Protein AF-A0A368HIF9-F1 (afdb_monomer_lite)

Sequence (87 aa):
MDAIADLYHHNGLRLQADPDSALYAAHHARLQQAVHDLATRRDEALADPKLALPAAQVLHSMQNHWSGLTVFVEHPWVPMDNNPKGF

Radius of gyration: 14.83 Å; chains: 1; bounding box: 30×33×42 Å

Secondary structure (DSSP, 8-state):
--HHHHHHHHHHHHHHS-TTSHHHHHHHHHHHHHHHHHHHHHHHHHH-TTS-HHHHHHHHHHHHTHHHHHHHHH-TTS-S-------

Organism: NCBI:txid163359

Structure (mmCIF, N/CA/C/O backbone):
data_AF-A0A368HIF9-F1
#
_entry.id   AF-A0A368HIF9-F1
#
loop_
_atom_site.group_PDB
_atom_site.id
_atom_site.type_symbol
_atom_site.label_atom_id
_atom_site.label_alt_id
_atom_site.label_comp_id
_atom_site.label_asym_id
_atom_site.label_entity_id
_atom_site.label_seq_id
_atom_site.pdbx_PDB_ins_code
_atom_site.Cartn_x
_atom_site.Cartn_y
_atom_site.Cartn_z
_atom_site.occupancy
_atom_site.B_iso_or_equiv
_atom_site.auth_seq_id
_atom_site.auth_comp_id
_atom_site.auth_asym_id
_atom_site.auth_atom_id
_atom_site.pdbx_PDB_model_num
ATOM 1 N N . MET A 1 1 ? 4.893 -12.008 8.900 1.00 52.41 1 MET A N 1
ATOM 2 C CA . MET A 1 1 ? 5.461 -11.062 7.921 1.00 52.41 1 MET A CA 1
ATOM 3 C C . MET A 1 1 ? 4.736 -9.743 8.073 1.00 52.41 1 MET A C 1
ATOM 5 O O . MET A 1 1 ? 3.544 -9.756 8.367 1.00 52.41 1 MET A O 1
ATOM 9 N N . ASP A 1 2 ? 5.474 -8.645 7.993 1.00 79.88 2 ASP A N 1
ATOM 10 C CA . ASP A 1 2 ? 4.948 -7.291 8.136 1.00 79.88 2 ASP A CA 1
ATOM 11 C C . ASP A 1 2 ? 4.278 -6.875 6.815 1.00 79.88 2 ASP A C 1
ATOM 13 O O . ASP A 1 2 ? 4.946 -6.745 5.792 1.00 79.88 2 ASP A O 1
ATOM 17 N N . ALA A 1 3 ? 2.950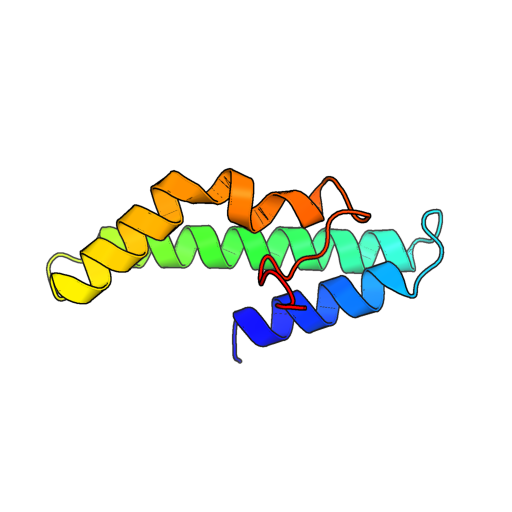 -6.719 6.830 1.00 80.88 3 ALA A N 1
ATOM 18 C CA . ALA A 1 3 ? 2.154 -6.464 5.627 1.00 80.88 3 ALA A CA 1
ATOM 19 C C . ALA A 1 3 ? 2.541 -5.156 4.920 1.00 80.88 3 ALA A C 1
ATOM 21 O O . ALA A 1 3 ? 2.405 -5.047 3.703 1.00 80.88 3 ALA A O 1
ATOM 22 N N . ILE A 1 4 ? 3.035 -4.170 5.673 1.00 86.44 4 ILE A N 1
ATOM 23 C CA . ILE A 1 4 ? 3.484 -2.900 5.110 1.00 86.44 4 ILE A CA 1
ATOM 24 C C . ILE A 1 4 ? 4.846 -3.081 4.437 1.00 86.44 4 ILE A C 1
ATOM 26 O O . ILE A 1 4 ? 5.038 -2.608 3.318 1.00 86.44 4 ILE A O 1
ATOM 30 N N . ALA A 1 5 ? 5.767 -3.825 5.056 1.00 88.06 5 ALA A N 1
ATOM 31 C CA . ALA A 1 5 ? 7.066 -4.126 4.453 1.00 88.06 5 ALA A CA 1
ATOM 32 C C . ALA A 1 5 ? 6.929 -4.870 3.111 1.00 88.06 5 ALA A C 1
ATOM 34 O O . ALA A 1 5 ? 7.634 -4.544 2.153 1.00 88.06 5 ALA A O 1
ATOM 35 N N . ASP A 1 6 ? 5.983 -5.809 3.013 1.00 89.12 6 ASP A N 1
ATOM 36 C CA . ASP A 1 6 ? 5.707 -6.548 1.773 1.00 89.12 6 ASP A CA 1
ATOM 37 C C . ASP A 1 6 ? 5.206 -5.622 0.645 1.00 89.12 6 ASP A C 1
ATOM 39 O O . ASP A 1 6 ? 5.609 -5.778 -0.512 1.00 89.12 6 ASP A O 1
ATOM 43 N N . LEU A 1 7 ? 4.382 -4.615 0.969 1.00 92.12 7 LEU A N 1
ATOM 44 C CA . LEU A 1 7 ? 3.937 -3.602 0.004 1.00 92.12 7 LEU A CA 1
ATOM 45 C C . LEU A 1 7 ? 5.114 -2.785 -0.542 1.00 92.12 7 LEU A C 1
ATOM 47 O O . LEU A 1 7 ? 5.248 -2.654 -1.762 1.00 92.12 7 LEU A O 1
ATOM 51 N N . TYR A 1 8 ? 5.994 -2.286 0.334 1.00 92.38 8 TYR A N 1
ATOM 52 C CA . TYR A 1 8 ? 7.195 -1.553 -0.090 1.00 92.38 8 TYR A CA 1
ATOM 53 C C . TYR A 1 8 ? 8.107 -2.414 -0.959 1.00 92.38 8 TYR A C 1
ATOM 55 O O . TYR A 1 8 ? 8.619 -1.944 -1.976 1.00 92.38 8 TYR A O 1
ATOM 63 N N . HIS A 1 9 ? 8.290 -3.680 -0.582 1.00 93.69 9 HIS A N 1
ATOM 64 C CA . HIS A 1 9 ? 9.133 -4.609 -1.317 1.00 93.69 9 HIS A CA 1
ATOM 65 C C . HIS A 1 9 ? 8.615 -4.841 -2.741 1.00 93.69 9 HIS A C 1
ATOM 67 O O . HIS A 1 9 ? 9.356 -4.651 -3.707 1.00 93.69 9 HIS A O 1
ATOM 73 N N . HIS A 1 10 ? 7.335 -5.190 -2.896 1.00 94.75 10 HIS A N 1
ATOM 74 C CA . HIS A 1 10 ? 6.756 -5.453 -4.215 1.00 94.75 10 HIS A CA 1
ATOM 75 C C . HIS A 1 10 ? 6.614 -4.191 -5.065 1.00 94.75 10 HIS A C 1
ATOM 77 O O . HIS A 1 10 ? 6.849 -4.251 -6.272 1.00 94.75 10 HIS A O 1
ATOM 83 N N . ASN A 1 11 ? 6.307 -3.043 -4.457 1.00 95.62 11 ASN A N 1
ATOM 84 C CA . ASN A 1 11 ? 6.299 -1.779 -5.1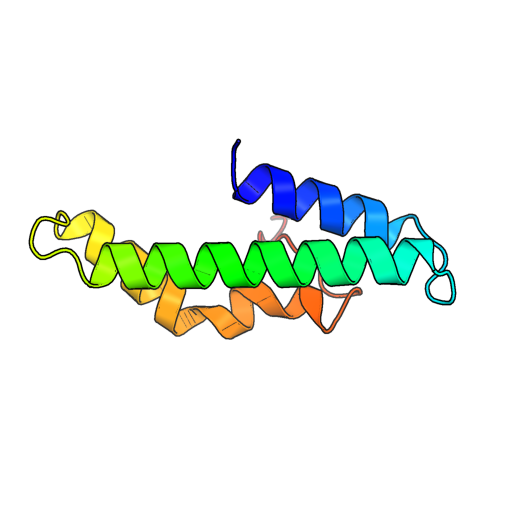83 1.00 95.62 11 ASN A CA 1
ATOM 85 C C . ASN A 1 11 ? 7.707 -1.408 -5.677 1.00 95.62 11 ASN A C 1
ATOM 87 O O . ASN A 1 11 ? 7.870 -1.065 -6.844 1.00 95.62 11 ASN A O 1
ATOM 91 N N . GLY A 1 12 ? 8.735 -1.549 -4.833 1.00 94.75 12 GLY A N 1
ATOM 92 C CA . GLY A 1 12 ? 10.124 -1.288 -5.213 1.00 94.75 12 GLY A CA 1
ATOM 93 C C . GLY A 1 12 ? 10.618 -2.201 -6.336 1.00 94.75 12 GLY A C 1
ATOM 94 O O . GLY A 1 12 ? 11.218 -1.717 -7.292 1.00 94.75 12 GLY A O 1
ATOM 95 N N . LEU A 1 13 ? 10.317 -3.501 -6.261 1.00 95.56 13 LEU A N 1
ATOM 96 C CA . LEU A 1 13 ? 10.658 -4.457 -7.319 1.00 95.56 13 LEU A CA 1
ATOM 97 C C . LEU A 1 13 ? 9.936 -4.149 -8.634 1.00 95.56 13 LEU A C 1
ATOM 99 O O . LEU A 1 13 ? 10.556 -4.186 -9.695 1.00 95.56 13 LEU A O 1
ATOM 103 N N . ARG A 1 14 ? 8.648 -3.786 -8.574 1.00 96.06 14 ARG A N 1
ATOM 104 C CA . ARG A 1 14 ? 7.887 -3.364 -9.756 1.00 96.06 14 ARG A CA 1
ATOM 105 C C . ARG A 1 14 ? 8.522 -2.143 -10.425 1.00 96.06 14 ARG A C 1
ATOM 107 O O . ARG A 1 14 ? 8.639 -2.126 -11.640 1.00 96.06 14 ARG A O 1
ATOM 114 N N . LEU A 1 15 ? 8.944 -1.144 -9.648 1.00 95.25 15 LEU A N 1
ATOM 115 C CA . LEU A 1 15 ? 9.542 0.090 -10.175 1.00 95.25 15 LEU A CA 1
ATOM 116 C C . LEU A 1 15 ? 10.950 -0.103 -10.766 1.00 95.25 15 LEU A C 1
ATOM 118 O O . LEU A 1 15 ? 11.400 0.742 -11.532 1.00 95.25 15 LEU A O 1
ATOM 122 N N . GLN A 1 16 ? 11.645 -1.188 -10.414 1.00 95.88 16 GLN A N 1
ATOM 123 C CA . GLN A 1 16 ? 12.948 -1.546 -10.992 1.00 95.88 16 GLN A CA 1
ATOM 124 C C . GLN A 1 16 ? 12.828 -2.372 -12.279 1.00 95.88 16 GLN A C 1
ATOM 126 O O . GLN A 1 16 ? 13.801 -2.486 -13.023 1.00 95.88 16 GLN A O 1
ATOM 131 N N . ALA A 1 17 ? 11.665 -2.978 -12.526 1.00 95.12 17 ALA A N 1
ATOM 132 C CA . ALA A 1 17 ? 11.418 -3.795 -13.703 1.00 95.12 17 ALA A CA 1
ATOM 133 C C . ALA A 1 17 ? 10.994 -2.938 -14.905 1.00 95.12 17 ALA A C 1
ATOM 135 O O . ALA A 1 17 ? 10.365 -1.891 -14.754 1.00 95.12 17 ALA A O 1
ATOM 136 N N . ASP A 1 18 ? 11.296 -3.426 -16.109 1.00 95.12 18 ASP A N 1
ATOM 137 C CA . ASP A 1 18 ? 10.777 -2.849 -17.350 1.00 95.12 18 ASP A CA 1
ATOM 138 C C . ASP A 1 18 ? 9.234 -2.957 -17.366 1.00 95.12 18 ASP A C 1
ATOM 140 O O . ASP A 1 18 ? 8.730 -4.070 -17.167 1.00 95.12 18 ASP A O 1
ATOM 144 N N . PRO A 1 19 ? 8.481 -1.858 -17.581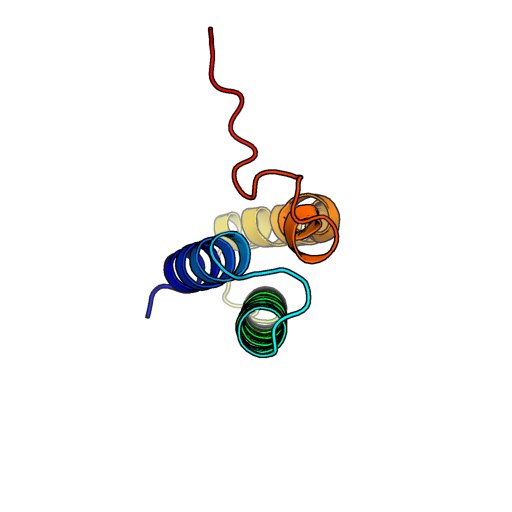 1.00 92.75 19 PRO A N 1
ATOM 145 C CA . PRO A 1 19 ? 7.015 -1.853 -17.554 1.00 92.75 19 PRO A CA 1
ATOM 146 C C . PRO A 1 19 ? 6.333 -2.868 -18.478 1.00 92.75 19 PRO A C 1
ATOM 148 O O . PRO A 1 19 ? 5.256 -3.358 -18.136 1.00 92.75 19 PRO A O 1
ATOM 151 N N . ASP A 1 20 ? 6.961 -3.223 -19.600 1.00 95.06 20 ASP A N 1
ATOM 152 C CA . ASP A 1 20 ? 6.414 -4.168 -20.581 1.00 95.06 20 ASP A CA 1
ATOM 153 C C . ASP A 1 20 ? 6.840 -5.621 -20.295 1.00 95.06 20 ASP A C 1
ATOM 155 O O . ASP A 1 20 ? 6.476 -6.559 -21.011 1.00 95.06 20 ASP A O 1
ATOM 159 N N . SER A 1 21 ? 7.613 -5.846 -19.228 1.00 97.00 21 SER A N 1
ATOM 160 C CA . SER A 1 21 ? 8.107 -7.172 -18.867 1.00 97.00 21 SER A CA 1
ATOM 161 C C . SER A 1 21 ? 7.108 -7.994 -18.050 1.00 97.00 21 SER A C 1
ATOM 163 O O . SER A 1 21 ? 6.360 -7.501 -17.202 1.00 97.00 21 SER A O 1
ATOM 165 N N . ALA A 1 22 ? 7.193 -9.317 -18.204 1.00 96.94 22 ALA A N 1
ATOM 166 C CA . ALA A 1 22 ? 6.481 -10.259 -17.341 1.00 96.94 22 ALA A CA 1
ATOM 167 C C . ALA A 1 22 ? 6.868 -10.112 -15.854 1.00 96.94 22 ALA A C 1
ATOM 169 O O . ALA A 1 22 ? 6.063 -10.411 -14.972 1.00 96.94 22 ALA A O 1
ATOM 170 N N . LEU A 1 23 ? 8.086 -9.633 -15.567 1.00 96.56 23 LEU A N 1
ATOM 171 C CA . LEU A 1 23 ? 8.554 -9.382 -14.206 1.00 96.56 23 LEU A CA 1
ATOM 172 C C . LEU A 1 23 ? 7.789 -8.222 -13.558 1.00 96.56 23 LEU A C 1
ATOM 174 O O . LEU A 1 23 ? 7.335 -8.347 -12.419 1.00 96.56 23 LEU A O 1
ATOM 178 N N . TYR A 1 24 ? 7.584 -7.129 -14.299 1.00 97.12 24 TYR A N 1
ATOM 179 C CA . TYR A 1 24 ? 6.738 -6.025 -13.853 1.00 97.12 24 TYR A CA 1
ATOM 180 C C . TYR A 1 24 ? 5.318 -6.511 -13.574 1.00 97.12 24 TYR A C 1
ATOM 182 O O . TYR A 1 24 ? 4.794 -6.270 -12.486 1.00 97.12 24 TYR A O 1
ATOM 190 N N . ALA A 1 25 ? 4.721 -7.255 -14.512 1.00 96.94 25 ALA A N 1
ATOM 191 C CA . ALA A 1 25 ? 3.370 -7.791 -14.354 1.00 96.94 25 ALA A CA 1
ATOM 192 C C . ALA A 1 25 ? 3.242 -8.681 -13.102 1.00 96.94 25 ALA A C 1
ATOM 194 O O . ALA A 1 25 ? 2.280 -8.548 -12.345 1.00 96.94 25 ALA A O 1
ATOM 195 N N . ALA A 1 26 ? 4.237 -9.532 -12.83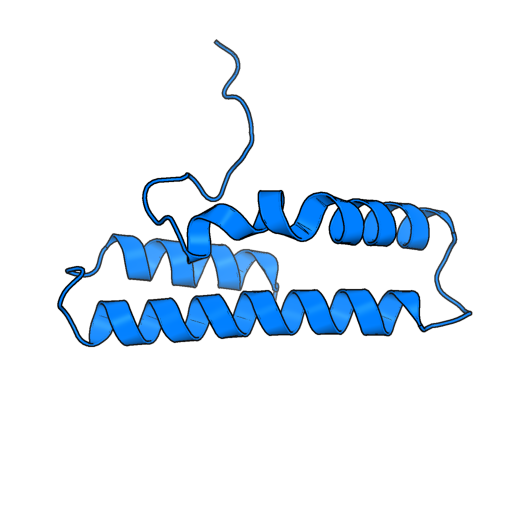1 1.00 97.56 26 ALA A N 1
ATOM 196 C CA . ALA A 1 26 ? 4.255 -10.390 -11.648 1.00 97.56 26 ALA A CA 1
ATOM 197 C C . ALA A 1 26 ? 4.337 -9.585 -10.338 1.00 97.56 26 ALA A C 1
ATOM 199 O O . ALA A 1 26 ? 3.570 -9.837 -9.404 1.00 97.56 26 ALA A O 1
ATOM 200 N N . HIS A 1 27 ? 5.231 -8.595 -10.257 1.00 97.25 27 HIS A N 1
ATOM 201 C CA . HIS A 1 27 ? 5.340 -7.738 -9.072 1.00 97.25 27 HIS A CA 1
ATOM 202 C C . HIS A 1 27 ? 4.119 -6.836 -8.887 1.00 97.25 27 HIS A C 1
ATOM 204 O O . HIS A 1 27 ? 3.688 -6.625 -7.755 1.00 97.25 27 HIS A O 1
ATOM 210 N N . HIS A 1 28 ? 3.520 -6.359 -9.979 1.00 97.12 28 HIS A N 1
ATOM 211 C CA . HIS A 1 28 ? 2.283 -5.590 -9.943 1.00 97.12 28 HIS A CA 1
ATOM 212 C C . HIS A 1 28 ? 1.106 -6.422 -9.420 1.00 97.12 28 HIS A C 1
ATOM 214 O O . HIS A 1 28 ? 0.445 -5.994 -8.476 1.00 97.12 28 HIS A O 1
ATOM 220 N N . ALA A 1 29 ? 0.906 -7.640 -9.931 1.00 97.19 29 ALA A N 1
ATOM 221 C CA . ALA A 1 29 ? -0.127 -8.547 -9.430 1.00 97.19 29 ALA A CA 1
ATOM 222 C C . ALA A 1 29 ? 0.075 -8.873 -7.942 1.00 97.19 29 ALA A C 1
ATOM 224 O O . ALA A 1 29 ? -0.873 -8.899 -7.156 1.00 97.19 29 ALA A O 1
ATOM 225 N N . ARG A 1 30 ? 1.330 -9.072 -7.521 1.00 96.81 30 ARG A N 1
ATOM 226 C CA . ARG A 1 30 ? 1.645 -9.341 -6.116 1.00 96.81 30 ARG A CA 1
ATOM 227 C C . ARG A 1 30 ? 1.375 -8.135 -5.215 1.00 96.81 30 ARG A C 1
ATOM 229 O O . ARG A 1 30 ? 0.868 -8.316 -4.110 1.00 96.81 30 ARG A O 1
ATOM 236 N N . LEU A 1 31 ? 1.663 -6.926 -5.696 1.00 96.56 31 LEU A N 1
ATOM 237 C CA . LEU A 1 31 ? 1.322 -5.681 -5.013 1.00 96.56 31 LEU A CA 1
ATOM 238 C C . LEU A 1 31 ? -0.199 -5.518 -4.873 1.00 96.56 31 LEU A C 1
ATOM 240 O O . LEU A 1 31 ? -0.676 -5.236 -3.777 1.00 96.56 31 LEU A O 1
ATOM 244 N N . GLN A 1 32 ? -0.959 -5.751 -5.949 1.00 96.88 32 GLN A N 1
ATOM 245 C CA . GLN A 1 32 ? -2.427 -5.720 -5.924 1.00 96.88 32 GLN A CA 1
ATOM 246 C C . GLN A 1 32 ? -2.991 -6.706 -4.895 1.00 96.88 32 GLN A C 1
ATOM 248 O O . GLN A 1 32 ? -3.850 -6.333 -4.096 1.00 96.88 32 GLN A O 1
ATOM 253 N N . GLN A 1 33 ? -2.463 -7.934 -4.857 1.00 96.31 33 GLN A N 1
ATOM 254 C CA . GLN A 1 33 ? -2.876 -8.933 -3.872 1.00 96.31 33 GLN A CA 1
ATOM 255 C C . GLN A 1 33 ? -2.579 -8.478 -2.440 1.00 96.31 33 GLN A C 1
ATOM 257 O O . GLN A 1 33 ? -3.444 -8.574 -1.579 1.00 96.31 33 GLN A O 1
ATOM 262 N N . ALA A 1 34 ? -1.385 -7.944 -2.175 1.00 95.06 34 ALA A N 1
ATOM 263 C CA . ALA A 1 34 ? -1.025 -7.474 -0.839 1.00 95.06 34 ALA A CA 1
ATOM 264 C C . ALA A 1 34 ? -1.918 -6.309 -0.366 1.00 95.06 34 ALA A C 1
ATOM 266 O O . ALA A 1 34 ? -2.318 -6.267 0.798 1.00 95.06 34 ALA A O 1
ATOM 267 N N . VAL A 1 35 ? -2.282 -5.391 -1.269 1.00 96.00 35 VAL A N 1
ATOM 268 C CA . VAL A 1 35 ? -3.237 -4.309 -0.977 1.00 96.00 35 VAL A CA 1
ATOM 269 C C . VAL A 1 35 ? -4.627 -4.871 -0.677 1.00 96.00 35 VAL A C 1
ATOM 271 O O . VAL A 1 35 ? -5.258 -4.458 0.297 1.00 96.00 35 VAL A O 1
ATOM 274 N N . HIS A 1 36 ? -5.094 -5.840 -1.465 1.00 95.88 36 HIS A N 1
ATOM 275 C CA . HIS A 1 36 ? -6.374 -6.509 -1.236 1.00 95.88 36 HIS A CA 1
ATOM 276 C C . HIS A 1 36 ? -6.417 -7.250 0.111 1.00 95.88 36 HIS A C 1
ATOM 278 O O . HIS A 1 36 ? -7.379 -7.106 0.870 1.00 95.88 36 HIS A O 1
ATOM 284 N N . ASP A 1 37 ? -5.356 -7.984 0.448 1.00 95.19 37 ASP A N 1
ATOM 285 C CA . ASP A 1 37 ? -5.233 -8.699 1.720 1.00 95.19 37 ASP A CA 1
ATOM 286 C C . ASP A 1 37 ? -5.266 -7.721 2.906 1.00 95.19 37 ASP A C 1
ATOM 288 O O . ASP A 1 37 ? -5.897 -7.996 3.928 1.00 95.19 37 ASP A O 1
ATOM 292 N N . LEU A 1 38 ? -4.623 -6.554 2.778 1.00 94.62 38 LEU A N 1
ATOM 293 C CA . LEU A 1 38 ? -4.644 -5.516 3.809 1.00 94.62 38 LEU A CA 1
ATOM 294 C C . LEU A 1 38 ? -6.046 -4.911 3.991 1.00 94.62 38 LEU A C 1
ATOM 296 O O . LEU A 1 38 ? -6.466 -4.686 5.127 1.00 94.62 38 LEU A O 1
ATOM 300 N N . ALA A 1 39 ? -6.779 -4.686 2.896 1.00 95.81 39 ALA A N 1
ATOM 301 C CA . ALA A 1 39 ? -8.167 -4.223 2.952 1.00 95.81 39 ALA A CA 1
ATOM 302 C C . ALA A 1 39 ? -9.065 -5.246 3.663 1.00 95.81 39 ALA A C 1
ATOM 304 O O . ALA A 1 39 ? -9.829 -4.884 4.555 1.00 95.81 39 ALA A O 1
ATOM 305 N N . THR A 1 40 ? -8.901 -6.525 3.321 1.00 96.44 40 THR A N 1
ATOM 306 C CA . THR A 1 40 ? -9.654 -7.633 3.921 1.00 96.44 40 THR A CA 1
ATOM 307 C C . THR A 1 40 ? -9.403 -7.712 5.424 1.00 96.44 40 THR A C 1
ATOM 309 O O . THR A 1 40 ? -10.351 -7.703 6.201 1.00 96.44 40 THR A O 1
ATOM 312 N N . ARG A 1 41 ? -8.137 -7.667 5.863 1.00 95.44 41 ARG A N 1
ATOM 313 C CA . ARG A 1 41 ? -7.786 -7.679 7.297 1.00 95.44 41 ARG A CA 1
ATOM 314 C C . ARG A 1 41 ? -8.345 -6.480 8.061 1.00 95.44 41 ARG A C 1
ATOM 316 O O . ARG A 1 41 ? -8.751 -6.627 9.210 1.00 95.44 41 ARG A O 1
ATOM 323 N N . ARG A 1 42 ? -8.352 -5.290 7.448 1.00 96.19 42 ARG A N 1
ATOM 324 C CA . ARG A 1 42 ? -8.987 -4.095 8.028 1.00 96.19 42 ARG A CA 1
ATOM 325 C C . ARG A 1 42 ? -10.477 -4.344 8.253 1.00 96.19 42 ARG A C 1
ATOM 327 O O . ARG A 1 42 ? -10.976 -4.038 9.333 1.00 96.19 42 ARG A O 1
ATOM 334 N N . ASP A 1 43 ? -11.168 -4.880 7.253 1.00 97.25 43 ASP A N 1
ATOM 335 C CA . ASP A 1 43 ? -12.613 -5.111 7.318 1.00 97.25 43 ASP A CA 1
ATOM 336 C C . ASP A 1 43 ? -12.967 -6.232 8.310 1.00 97.25 43 ASP A C 1
ATOM 338 O O . ASP A 1 43 ? -13.901 -6.078 9.094 1.00 97.25 43 ASP A O 1
ATOM 342 N N . GLU A 1 44 ? -12.172 -7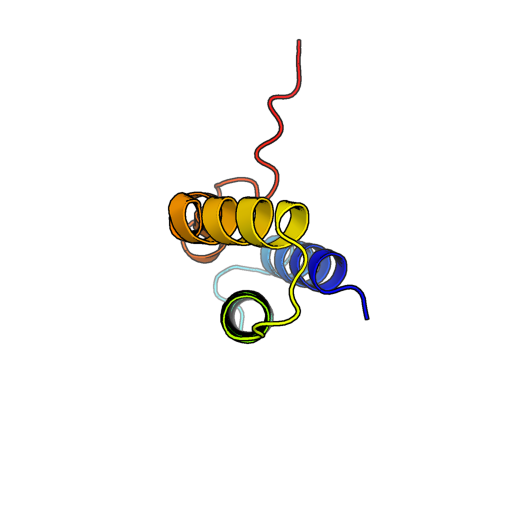.304 8.367 1.00 97.31 44 GLU A N 1
ATOM 343 C CA . GLU A 1 44 ? -12.282 -8.358 9.386 1.00 97.31 44 GLU A CA 1
ATOM 344 C C . GLU A 1 44 ? -12.082 -7.806 10.803 1.00 97.31 44 GLU A C 1
ATOM 346 O O . GLU A 1 44 ? -12.860 -8.118 11.703 1.00 97.31 44 GLU A O 1
ATOM 351 N N . ALA A 1 45 ? -11.075 -6.952 11.008 1.00 96.56 45 ALA A N 1
ATOM 352 C CA . ALA A 1 45 ? -10.824 -6.330 12.304 1.00 96.56 45 ALA A CA 1
ATOM 353 C C . ALA A 1 45 ? -11.962 -5.384 12.719 1.00 96.56 45 ALA A C 1
ATOM 355 O O . ALA A 1 45 ? -12.365 -5.394 13.878 1.00 96.56 45 ALA A O 1
ATOM 356 N N . LEU A 1 46 ? -12.511 -4.599 11.785 1.00 97.31 46 LEU A N 1
ATOM 357 C CA . LEU A 1 46 ? -13.673 -3.738 12.039 1.00 97.31 46 LEU A CA 1
ATOM 358 C C . LEU A 1 46 ? -14.953 -4.531 12.349 1.00 97.31 46 LEU A C 1
ATOM 360 O O . LEU A 1 46 ? -15.833 -4.011 13.033 1.00 97.31 46 LEU A O 1
ATOM 364 N N . ALA A 1 47 ? -15.063 -5.770 11.866 1.00 97.19 47 ALA A N 1
ATOM 365 C CA . ALA A 1 47 ? -16.179 -6.658 12.179 1.00 97.19 47 ALA A CA 1
ATOM 366 C C . ALA A 1 47 ? -16.062 -7.325 13.564 1.00 97.19 47 ALA A C 1
ATOM 368 O O . ALA A 1 47 ? -17.058 -7.858 14.057 1.00 97.19 47 ALA A O 1
ATOM 369 N N . ASP A 1 48 ? -14.885 -7.304 14.206 1.00 97.31 48 ASP A N 1
ATOM 370 C CA . ASP A 1 48 ? -14.698 -7.866 15.547 1.00 97.31 48 ASP A CA 1
ATOM 371 C C . ASP A 1 48 ? -15.290 -6.930 16.622 1.00 97.31 48 ASP A C 1
ATOM 373 O O . ASP A 1 48 ? -14.748 -5.849 16.875 1.00 97.31 48 ASP A O 1
ATOM 377 N N . PRO A 1 49 ? -16.356 -7.339 17.342 1.00 93.62 49 PRO A N 1
ATOM 378 C CA . PRO A 1 49 ? -16.959 -6.520 18.393 1.00 93.62 49 PRO A CA 1
ATOM 379 C C . PRO A 1 49 ? -16.032 -6.275 19.595 1.00 93.62 49 PRO A C 1
ATOM 381 O O . PRO A 1 49 ? -16.354 -5.458 20.458 1.00 93.62 49 PRO A O 1
ATOM 384 N N . LYS A 1 50 ? -14.904 -6.988 19.694 1.00 96.69 50 LYS A N 1
ATOM 385 C CA . LYS A 1 50 ? -13.903 -6.816 20.756 1.00 96.69 50 LYS A CA 1
ATOM 386 C C . LYS A 1 50 ? -12.817 -5.803 20.395 1.00 96.69 50 LYS A C 1
ATOM 388 O O . LYS A 1 50 ? -11.954 -5.537 21.235 1.00 96.69 50 LYS A O 1
ATOM 393 N N . LEU A 1 51 ? -12.835 -5.245 19.182 1.00 96.69 51 LEU A N 1
ATOM 394 C CA . LEU A 1 51 ? -11.850 -4.258 18.763 1.00 96.69 51 LEU A CA 1
ATOM 395 C C . LEU A 1 51 ? -11.917 -3.019 19.667 1.00 96.69 51 LEU A C 1
ATOM 397 O O . LEU A 1 51 ? -12.966 -2.403 19.853 1.00 96.69 51 LEU A O 1
ATOM 401 N N . ALA A 1 52 ? -10.771 -2.630 20.226 1.00 96.81 52 ALA A N 1
ATOM 402 C CA . ALA A 1 52 ? -10.687 -1.441 21.060 1.00 96.81 52 ALA A CA 1
ATOM 403 C C . ALA A 1 52 ? -11.054 -0.182 20.256 1.00 96.81 52 ALA A C 1
ATOM 405 O O . ALA A 1 52 ? -10.563 0.016 19.143 1.00 96.81 52 ALA A O 1
ATOM 406 N N . LEU A 1 53 ? -11.857 0.709 20.850 1.00 95.31 53 LEU A N 1
ATOM 407 C CA . LEU A 1 53 ? -12.355 1.922 20.189 1.00 95.31 53 LEU A CA 1
ATOM 408 C C . LEU A 1 53 ? -11.256 2.767 19.507 1.00 95.31 53 LEU A C 1
ATOM 410 O O . LEU A 1 53 ? -11.471 3.173 18.364 1.00 95.31 53 LEU A O 1
ATOM 414 N N . PRO A 1 54 ? -10.070 2.999 20.114 1.00 96.44 54 PRO A N 1
ATOM 415 C CA . PRO A 1 54 ? -9.004 3.740 19.438 1.00 96.44 54 PRO A CA 1
ATOM 416 C C . PRO A 1 54 ? -8.523 3.064 18.146 1.00 96.44 54 PRO A C 1
ATOM 418 O O . PRO A 1 54 ? -8.280 3.739 17.150 1.00 96.44 54 PRO A O 1
ATOM 421 N N . ALA A 1 55 ? -8.426 1.732 18.131 1.00 96.00 55 ALA A N 1
ATOM 422 C CA . ALA A 1 55 ? -8.035 0.987 16.937 1.00 96.00 55 ALA A CA 1
ATOM 423 C C . ALA A 1 55 ? -9.131 1.045 15.861 1.00 96.00 55 ALA A C 1
ATOM 425 O O . ALA A 1 55 ? -8.827 1.276 14.693 1.00 96.00 55 ALA A O 1
ATOM 426 N N . ALA A 1 56 ? -10.404 0.927 16.255 1.00 96.88 56 ALA A N 1
ATOM 427 C CA . ALA A 1 56 ? -11.536 1.062 15.338 1.00 96.88 56 ALA A CA 1
ATOM 428 C C . ALA A 1 56 ? -11.556 2.432 14.640 1.00 96.88 56 ALA A C 1
ATOM 430 O O . ALA A 1 56 ? -11.757 2.505 13.430 1.00 96.88 56 ALA A O 1
ATOM 431 N N . GLN A 1 57 ? -11.273 3.519 15.366 1.00 96.88 57 GLN A N 1
ATOM 432 C CA . GLN A 1 57 ? -11.188 4.865 14.785 1.00 96.88 57 GLN A CA 1
ATOM 433 C C . GLN A 1 57 ? -10.091 4.976 13.720 1.00 96.88 57 GLN A C 1
ATOM 435 O O . GLN A 1 57 ? -10.317 5.559 12.657 1.00 96.88 57 GLN A O 1
ATOM 440 N N . VAL A 1 58 ? -8.920 4.384 13.973 1.00 96.31 58 VAL A N 1
ATOM 441 C CA . VAL A 1 58 ? -7.820 4.350 12.999 1.00 96.31 58 VAL A CA 1
ATOM 442 C C . VAL A 1 58 ? -8.217 3.549 11.756 1.00 96.31 58 VAL A C 1
ATOM 444 O O . VAL A 1 58 ? -8.023 4.028 10.640 1.00 96.31 58 VAL A O 1
ATOM 447 N N . LEU A 1 59 ? -8.819 2.369 11.923 1.00 96.94 59 LEU A N 1
ATOM 448 C CA . LEU A 1 59 ? -9.238 1.529 10.796 1.00 96.94 59 LEU A CA 1
ATOM 449 C C . LEU A 1 59 ? -10.382 2.152 9.983 1.00 96.94 59 LEU A C 1
ATOM 451 O O . LEU A 1 59 ? -10.378 2.043 8.759 1.00 96.94 59 LEU A O 1
ATOM 455 N N . HIS A 1 60 ? -11.314 2.867 10.620 1.00 97.44 60 HIS A N 1
ATOM 456 C CA . HIS A 1 60 ? -12.331 3.646 9.909 1.00 97.44 60 HIS A CA 1
ATOM 457 C C . HIS A 1 60 ? -11.720 4.799 9.108 1.00 97.44 60 HIS A C 1
ATOM 459 O O . HIS A 1 60 ? -12.092 5.001 7.956 1.00 97.44 60 HIS A O 1
ATOM 465 N N . SER A 1 61 ? -10.748 5.525 9.671 1.00 96.19 61 SER A N 1
ATOM 466 C CA . SER A 1 61 ? -10.003 6.550 8.927 1.00 96.19 61 SER A CA 1
ATOM 467 C C . SER A 1 61 ? -9.288 5.945 7.711 1.00 96.19 61 SER A C 1
ATOM 469 O O . SER A 1 61 ? -9.433 6.430 6.589 1.00 96.19 61 SER A O 1
ATOM 471 N N . MET A 1 62 ? -8.603 4.815 7.900 1.00 94.88 62 MET A N 1
ATOM 472 C CA . MET A 1 62 ? -7.965 4.059 6.819 1.00 94.88 62 MET A CA 1
ATOM 473 C C . MET A 1 62 ? -8.969 3.602 5.749 1.00 94.88 62 MET A C 1
ATOM 475 O O . MET A 1 62 ? -8.649 3.665 4.565 1.00 94.88 62 MET A O 1
ATOM 479 N N . GLN A 1 63 ? -10.173 3.159 6.131 1.00 96.62 63 GLN A N 1
ATOM 480 C CA . GLN A 1 63 ? -11.243 2.790 5.196 1.00 96.62 63 GLN A CA 1
ATOM 481 C C . GLN A 1 63 ? -11.730 4.006 4.392 1.00 96.62 63 GLN A C 1
ATOM 483 O O . GLN A 1 63 ? -11.809 3.934 3.168 1.00 96.62 63 GLN A O 1
ATOM 488 N N . ASN A 1 64 ? -11.975 5.137 5.060 1.00 96.88 64 ASN A N 1
ATOM 489 C CA . ASN A 1 64 ? -12.440 6.380 4.434 1.00 96.88 64 ASN A CA 1
ATOM 490 C C . ASN A 1 64 ? -11.425 6.963 3.441 1.00 96.88 64 ASN A C 1
ATOM 492 O O . ASN A 1 64 ? -11.809 7.540 2.425 1.00 96.88 64 ASN A O 1
ATOM 496 N N . HIS A 1 65 ? -10.130 6.814 3.725 1.00 94.94 65 HIS A N 1
ATOM 497 C CA . HIS A 1 65 ? -9.043 7.347 2.900 1.00 94.94 65 HIS A CA 1
ATOM 498 C C . HIS A 1 65 ? -8.391 6.301 1.984 1.00 94.94 65 HIS A C 1
ATOM 500 O O . HIS A 1 65 ? -7.380 6.590 1.342 1.00 94.94 65 HIS A O 1
ATOM 506 N N . TRP A 1 66 ? -8.960 5.096 1.893 1.00 94.94 66 TRP A N 1
ATOM 507 C CA . TRP A 1 66 ? -8.329 3.942 1.251 1.00 94.94 66 TRP A CA 1
ATOM 508 C C . TRP A 1 66 ? -7.901 4.185 -0.201 1.00 94.94 66 TRP A C 1
ATOM 510 O O . TRP A 1 66 ? -6.795 3.811 -0.589 1.00 94.94 66 TRP A O 1
ATOM 520 N N . SER A 1 67 ? -8.744 4.851 -0.995 1.00 93.00 67 SER A N 1
ATOM 521 C CA . SER A 1 67 ? -8.438 5.171 -2.395 1.00 93.00 67 SER A CA 1
ATOM 522 C C . SER A 1 67 ? -7.204 6.066 -2.527 1.00 93.00 67 SER A C 1
ATOM 524 O O . SER A 1 67 ? -6.346 5.822 -3.370 1.00 93.00 67 SER A O 1
ATOM 526 N N . GLY A 1 68 ? -7.058 7.057 -1.644 1.00 92.38 68 GLY A N 1
ATOM 527 C CA . GLY A 1 68 ? -5.874 7.914 -1.596 1.00 92.38 68 GLY A CA 1
ATOM 528 C C . GLY A 1 68 ? -4.622 7.168 -1.129 1.00 92.38 68 GLY A C 1
ATOM 529 O O . GLY A 1 68 ? -3.540 7.403 -1.655 1.00 92.38 68 GLY A O 1
ATOM 530 N N . LEU A 1 69 ? -4.767 6.231 -0.187 1.00 92.31 69 LEU A N 1
ATOM 531 C CA . LEU A 1 69 ? -3.659 5.417 0.333 1.00 92.31 69 LEU A CA 1
ATOM 532 C C . LEU A 1 69 ? -3.145 4.369 -0.669 1.00 92.31 69 LEU A C 1
ATOM 534 O O . LEU A 1 69 ? -2.049 3.849 -0.486 1.00 92.31 69 LEU A O 1
ATOM 538 N N . THR A 1 70 ? -3.915 4.046 -1.712 1.00 95.19 70 THR A N 1
ATOM 539 C CA . THR A 1 70 ? -3.611 2.956 -2.662 1.00 95.19 70 THR A CA 1
ATOM 540 C C . THR A 1 70 ? -3.447 3.416 -4.112 1.00 95.19 70 THR A C 1
ATOM 542 O O . THR A 1 70 ? -3.182 2.600 -4.992 1.00 95.19 70 THR A O 1
ATOM 545 N N . VAL A 1 71 ? -3.504 4.727 -4.365 1.00 94.94 71 VAL A N 1
ATOM 546 C CA . VAL A 1 71 ? -3.395 5.342 -5.701 1.00 94.94 71 VAL A CA 1
ATOM 547 C C . VAL A 1 71 ? -2.141 4.912 -6.482 1.00 94.94 71 VAL A C 1
ATOM 549 O O . VAL A 1 71 ? -2.185 4.746 -7.698 1.00 94.94 71 VAL A O 1
ATOM 552 N N . PHE A 1 72 ? -1.027 4.664 -5.786 1.00 94.50 72 PHE A N 1
ATOM 553 C CA . PHE A 1 72 ? 0.256 4.268 -6.379 1.00 94.50 72 PHE A CA 1
ATOM 554 C C . PHE A 1 72 ? 0.222 2.894 -7.073 1.00 94.50 72 PHE A C 1
ATOM 556 O O . PHE A 1 72 ? 1.102 2.572 -7.880 1.00 94.50 72 PHE A O 1
ATOM 563 N N . VAL A 1 73 ? -0.778 2.062 -6.760 1.00 95.31 73 VAL A N 1
ATOM 564 C CA . VAL A 1 73 ? -0.973 0.762 -7.409 1.00 95.31 73 VAL A CA 1
ATOM 565 C C . VAL A 1 73 ? -1.296 0.987 -8.883 1.00 95.31 73 VAL A C 1
ATOM 567 O O . VAL A 1 73 ? -0.562 0.499 -9.742 1.00 95.31 73 VAL A O 1
ATOM 570 N N . GLU A 1 74 ? -2.328 1.783 -9.162 1.00 94.31 74 GLU A N 1
ATOM 571 C CA . GLU A 1 74 ? -2.790 2.117 -10.518 1.00 94.31 74 GLU A CA 1
ATOM 572 C C . GLU A 1 74 ? -1.909 3.170 -11.198 1.00 94.31 74 GLU A C 1
ATOM 574 O O . GLU A 1 74 ? -1.756 3.171 -12.419 1.00 94.31 74 GLU A O 1
ATOM 579 N N . HIS A 1 75 ? -1.287 4.045 -10.407 1.00 94.12 75 HIS A N 1
ATOM 580 C CA . HIS A 1 75 ? -0.461 5.146 -10.888 1.00 94.12 75 HIS A CA 1
ATOM 581 C C . HIS A 1 75 ? 0.973 5.021 -10.346 1.00 94.12 75 HIS A C 1
ATOM 583 O O . HIS A 1 75 ? 1.305 5.662 -9.350 1.00 94.12 75 HIS A O 1
ATOM 589 N N . PRO A 1 76 ? 1.855 4.227 -10.993 1.00 92.19 76 PRO A N 1
ATOM 590 C CA . PRO A 1 76 ? 3.205 3.932 -10.495 1.00 92.19 76 PRO A CA 1
ATOM 591 C C . PRO A 1 76 ? 4.099 5.161 -10.276 1.00 92.19 76 PRO A C 1
ATOM 593 O O . PRO A 1 76 ? 5.070 5.088 -9.530 1.00 92.19 76 PRO A O 1
ATOM 596 N N . TRP A 1 77 ? 3.797 6.279 -10.943 1.00 89.88 77 TRP A N 1
ATOM 597 C CA . TRP A 1 77 ? 4.513 7.547 -10.786 1.00 89.88 77 TRP A CA 1
ATOM 598 C C . TRP A 1 77 ? 4.144 8.295 -9.501 1.00 89.88 77 TRP A C 1
ATOM 600 O O . TRP A 1 77 ? 4.859 9.218 -9.111 1.00 89.88 77 TRP A O 1
ATOM 610 N N . VAL A 1 78 ? 3.033 7.935 -8.854 1.00 90.69 78 VAL A N 1
ATOM 611 C CA . VAL A 1 78 ? 2.675 8.473 -7.545 1.00 90.69 78 VAL A CA 1
ATOM 612 C C . VAL A 1 78 ? 3.500 7.729 -6.496 1.00 90.69 78 VAL A C 1
ATOM 614 O O . VAL A 1 78 ? 3.424 6.499 -6.427 1.00 90.69 78 VAL A O 1
ATOM 617 N N . PRO A 1 79 ? 4.297 8.430 -5.673 1.00 87.44 79 PRO A N 1
ATOM 618 C CA . PRO A 1 79 ? 5.020 7.791 -4.587 1.00 87.44 79 PRO A CA 1
ATOM 619 C C . PRO A 1 79 ? 4.054 7.071 -3.642 1.00 87.44 79 PRO A C 1
ATOM 621 O O . PRO A 1 79 ? 3.008 7.606 -3.284 1.00 87.44 79 PRO A O 1
ATOM 624 N N . MET A 1 80 ? 4.427 5.867 -3.210 1.00 88.44 80 MET A N 1
ATOM 625 C CA . M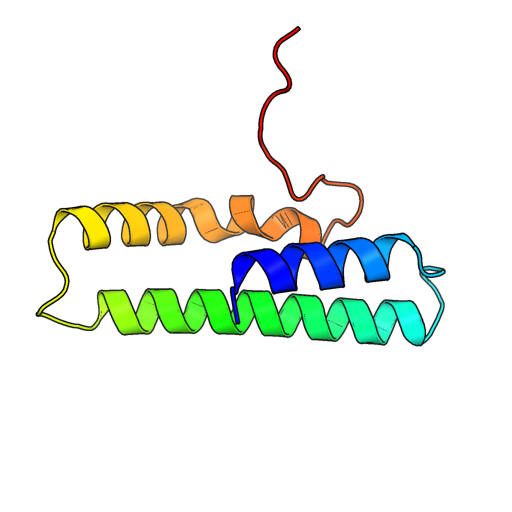ET A 1 80 ? 3.698 5.148 -2.159 1.00 88.44 80 MET A CA 1
ATOM 626 C C . MET A 1 80 ? 3.725 5.921 -0.827 1.00 88.44 80 MET A C 1
ATOM 628 O O . MET A 1 80 ? 2.775 5.862 -0.052 1.00 88.44 80 MET A O 1
ATOM 632 N N . ASP A 1 81 ? 4.794 6.684 -0.587 1.00 82.88 81 ASP A N 1
ATOM 633 C CA . ASP A 1 81 ? 4.930 7.545 0.583 1.00 82.88 81 ASP A CA 1
ATOM 634 C C . ASP A 1 81 ? 4.250 8.894 0.356 1.00 82.88 81 ASP A C 1
ATOM 636 O O . ASP A 1 81 ? 4.706 9.701 -0.452 1.00 82.88 81 ASP A O 1
ATOM 640 N N . ASN A 1 82 ? 3.208 9.180 1.137 1.00 64.44 82 ASN A N 1
ATOM 641 C CA . ASN A 1 82 ? 2.538 10.484 1.148 1.00 64.44 82 ASN A CA 1
ATOM 642 C C . ASN A 1 82 ? 3.099 11.433 2.226 1.00 64.44 82 ASN A C 1
ATOM 644 O O . ASN A 1 82 ? 2.401 12.328 2.699 1.00 64.44 82 ASN A O 1
ATOM 648 N N . ASN A 1 83 ? 4.337 11.217 2.684 1.00 59.94 83 ASN A N 1
ATOM 649 C CA . ASN A 1 83 ? 4.940 12.110 3.667 1.00 59.94 83 ASN A CA 1
ATOM 650 C C . ASN A 1 83 ? 5.457 13.359 2.933 1.00 59.94 83 ASN A C 1
ATOM 652 O O . ASN A 1 83 ? 6.397 13.224 2.140 1.00 59.94 83 ASN A O 1
ATOM 656 N N . PRO A 1 84 ? 4.892 14.564 3.156 1.00 48.31 84 PRO A N 1
ATOM 657 C CA . PRO A 1 84 ? 5.490 15.775 2.621 1.00 48.31 84 PRO A CA 1
ATOM 658 C C . PRO A 1 84 ? 6.894 15.865 3.212 1.00 48.31 84 PRO A C 1
ATOM 660 O O . PRO A 1 84 ? 7.068 16.002 4.423 1.00 48.31 84 PRO A O 1
ATOM 663 N N . LYS A 1 85 ? 7.917 15.731 2.366 1.00 48.03 85 LYS A N 1
ATOM 664 C CA . LYS A 1 85 ? 9.277 16.053 2.782 1.00 48.03 85 LYS A CA 1
ATOM 665 C C . LYS A 1 85 ? 9.278 17.547 3.077 1.00 48.03 85 LYS A C 1
ATOM 667 O O . LYS A 1 85 ? 9.223 18.351 2.152 1.00 48.03 85 LYS A O 1
ATOM 672 N N . GLY A 1 86 ? 9.229 17.894 4.362 1.00 42.47 86 GLY A N 1
ATOM 673 C CA . GLY A 1 86 ? 9.431 19.262 4.815 1.00 42.47 86 GLY A CA 1
ATOM 674 C C . GLY A 1 86 ? 10.746 19.772 4.235 1.00 42.47 86 GLY A C 1
ATOM 675 O O . GLY A 1 86 ? 11.771 19.102 4.373 1.00 42.47 86 GLY A O 1
ATOM 676 N N . PHE A 1 87 ? 10.665 20.892 3.521 1.00 41.06 87 PHE A N 1
ATOM 677 C CA . PHE A 1 87 ? 11.814 21.730 3.196 1.00 41.06 87 PHE A CA 1
ATOM 678 C C . PHE A 1 87 ? 12.300 22.443 4.458 1.00 41.06 87 PHE A C 1
ATOM 680 O O . PHE A 1 87 ? 11.432 22.803 5.289 1.00 41.06 87 PHE A O 1
#

pLDDT: mean 91.0, std 12.55, range [41.06, 97.56]

InterPro domains:
  IPR004291 Transposase IS66, central domain [PF03050] (1-84)

Foldseek 3Di:
DDLVVQLVVLLVQLVPDDCVDPSNVVSLVSNVVSLVVVLVVLVVLLPDPPRDPVSNVVSVVCVVCVCVCCVCSVPVPDDNDPDPPDD